Protein AF-A0A3D0MD39-F1 (afdb_monomer_lite)

pLDDT: mean 94.06, std 6.62, range [54.06, 98.25]

Secondary structure (DSSP, 8-state):
-HHHHHHHHHTTTEEEETTEEEE-GGGS--S-EEETTEEE---HHHHHHHHHHSHHHHHHHHHHHHHHHT-S---HHHHHHHHHHHHHTTT-HHHHHHHHHHSTTTTSTTTTTTS--

Foldseek 3Di:
DQQVVLLVLQAFQWDDDPHHIDGDPVRHDQDWGAHPNDIDSHHNVNNVVVLLPDLVNLLVVLLVVCCQAFNPDDDSVNSSVLSVQCVVVVNDPVSSVVCSCPDPSSVDPVGPPHHHD

Radius of gyration: 18.54 Å; chains: 1; bounding box: 41×30×44 Å

Structure (mmCIF, N/CA/C/O backbone):
data_AF-A0A3D0MD39-F1
#
_entry.id   AF-A0A3D0MD39-F1
#
loop_
_atom_site.group_PDB
_atom_site.id
_atom_site.type_symbol
_atom_site.label_atom_id
_atom_site.label_alt_id
_atom_site.label_comp_id
_atom_site.label_asym_id
_atom_site.label_entity_id
_atom_site.label_seq_id
_atom_site.pdbx_PDB_ins_code
_atom_site.Cartn_x
_atom_site.Cartn_y
_atom_site.Cartn_z
_atom_site.occupancy
_atom_site.B_iso_or_equiv
_atom_site.auth_seq_id
_atom_site.auth_comp_id
_atom_site.auth_asym_id
_atom_site.auth_atom_id
_atom_site.pdbx_PDB_model_num
ATOM 1 N N . GLU A 1 1 ? 5.298 0.950 18.409 1.00 81.25 1 GLU A N 1
ATOM 2 C CA . GLU A 1 1 ? 4.423 0.040 19.186 1.00 81.25 1 GLU A CA 1
ATOM 3 C C . GLU A 1 1 ? 3.005 0.592 19.262 1.00 81.25 1 GLU A C 1
ATOM 5 O O . GLU A 1 1 ? 2.078 -0.157 18.996 1.00 81.25 1 GLU A O 1
ATOM 10 N N . GLU A 1 2 ? 2.842 1.888 19.547 1.00 93.19 2 GLU A N 1
ATOM 11 C CA . GLU A 1 2 ? 1.539 2.570 19.594 1.00 93.19 2 GLU A CA 1
ATOM 12 C C . GLU A 1 2 ? 0.723 2.425 18.302 1.00 93.19 2 GLU A C 1
ATOM 14 O O . GLU A 1 2 ? -0.361 1.862 18.366 1.00 93.19 2 GLU A O 1
ATOM 19 N N . ASP A 1 3 ? 1.276 2.769 17.131 1.00 94.25 3 ASP A N 1
ATOM 20 C CA . ASP A 1 3 ? 0.554 2.636 15.850 1.00 94.25 3 ASP A CA 1
ATOM 21 C C . ASP A 1 3 ? 0.025 1.216 15.590 1.00 94.25 3 ASP A C 1
ATOM 23 O O . ASP A 1 3 ? -1.063 1.040 15.058 1.00 94.25 3 ASP A O 1
ATOM 27 N N . ILE A 1 4 ? 0.775 0.185 15.996 1.00 95.31 4 ILE A N 1
ATOM 28 C CA . ILE A 1 4 ? 0.360 -1.217 15.827 1.00 95.31 4 ILE A CA 1
ATOM 29 C C . ILE A 1 4 ? -0.855 -1.518 16.708 1.00 95.31 4 ILE A C 1
ATOM 31 O O . ILE A 1 4 ? -1.786 -2.192 16.272 1.00 95.31 4 ILE A O 1
ATOM 35 N N . ARG A 1 5 ? -0.852 -1.025 17.951 1.00 96.75 5 ARG A N 1
ATOM 36 C CA . ARG A 1 5 ? -1.966 -1.205 18.888 1.00 96.75 5 ARG A CA 1
ATOM 37 C C . ARG A 1 5 ? -3.199 -0.437 18.425 1.00 96.75 5 ARG A C 1
ATOM 39 O O . ARG A 1 5 ? -4.290 -0.991 18.450 1.00 96.75 5 ARG A O 1
ATOM 46 N N . GLU A 1 6 ? -3.023 0.803 17.992 1.00 97.56 6 GLU A N 1
ATOM 47 C CA . GLU A 1 6 ? -4.116 1.667 17.550 1.00 97.56 6 GLU A CA 1
ATOM 48 C C . GLU A 1 6 ? -4.738 1.165 16.241 1.00 97.56 6 GLU A C 1
ATOM 50 O O . GLU A 1 6 ? -5.961 1.096 16.139 1.00 97.56 6 GLU A O 1
ATOM 55 N N . ALA A 1 7 ? -3.926 0.670 15.302 1.00 96.75 7 ALA A N 1
ATOM 56 C CA . ALA A 1 7 ? -4.432 -0.051 14.137 1.00 96.75 7 ALA A CA 1
ATOM 57 C C . ALA A 1 7 ? -5.203 -1.317 14.542 1.00 96.75 7 ALA A C 1
ATOM 59 O O . ALA A 1 7 ? -6.304 -1.549 14.057 1.00 96.75 7 ALA A O 1
ATOM 60 N N . ALA A 1 8 ? -4.673 -2.121 15.472 1.00 97.31 8 ALA A N 1
ATOM 61 C CA . ALA A 1 8 ? -5.360 -3.328 15.935 1.00 97.31 8 ALA A CA 1
ATOM 62 C C . ALA A 1 8 ? -6.720 -3.020 16.584 1.00 97.31 8 ALA A C 1
ATOM 64 O O . ALA A 1 8 ? -7.667 -3.771 16.368 1.00 97.31 8 ALA A O 1
ATOM 65 N N . ARG A 1 9 ? -6.836 -1.910 17.329 1.00 97.88 9 ARG A N 1
ATOM 66 C CA . ARG A 1 9 ? -8.120 -1.423 17.862 1.00 97.88 9 ARG A CA 1
ATOM 67 C C . ARG A 1 9 ? -9.100 -1.109 16.732 1.00 97.88 9 ARG A C 1
ATOM 69 O O . ARG A 1 9 ? -10.254 -1.505 16.818 1.00 97.88 9 ARG A O 1
ATOM 76 N N . ALA A 1 10 ? -8.645 -0.472 15.658 1.00 97.81 10 ALA A N 1
ATOM 77 C CA . ALA A 1 10 ? -9.489 -0.147 14.507 1.00 97.81 10 ALA A CA 1
ATOM 78 C C . ALA A 1 10 ? -9.990 -1.388 13.737 1.00 97.81 10 ALA A C 1
ATOM 80 O O . ALA A 1 10 ? -11.080 -1.369 13.180 1.00 97.81 10 ALA A O 1
ATOM 81 N N . PHE A 1 11 ? -9.245 -2.497 13.753 1.00 97.31 11 PHE A N 1
ATOM 82 C CA . PHE A 1 11 ? -9.674 -3.762 13.136 1.00 97.31 11 PHE A CA 1
ATOM 83 C C . PHE A 1 11 ? -10.569 -4.633 14.029 1.00 97.31 11 PHE A C 1
ATOM 85 O O . PHE A 1 11 ? -10.999 -5.707 13.608 1.00 97.31 11 PHE A O 1
ATOM 92 N N . THR A 1 12 ? -10.856 -4.229 15.268 1.00 97.69 12 THR A N 1
ATOM 93 C CA . THR A 1 12 ? -11.813 -4.974 16.102 1.00 97.69 12 THR A CA 1
ATOM 94 C C . THR A 1 12 ? -13.202 -4.990 15.444 1.00 97.69 12 THR A C 1
ATOM 96 O O . THR A 1 12 ? -13.537 -4.111 14.656 1.00 97.69 12 THR A O 1
ATOM 99 N N . GLY A 1 13 ? -13.998 -6.034 15.678 1.00 96.12 13 GLY A N 1
ATOM 100 C CA . GLY A 1 13 ? -15.295 -6.219 15.012 1.00 96.12 13 GLY A CA 1
ATOM 101 C C . GLY A 1 13 ? -15.236 -6.777 13.581 1.00 96.12 13 GLY A C 1
ATOM 102 O O . GL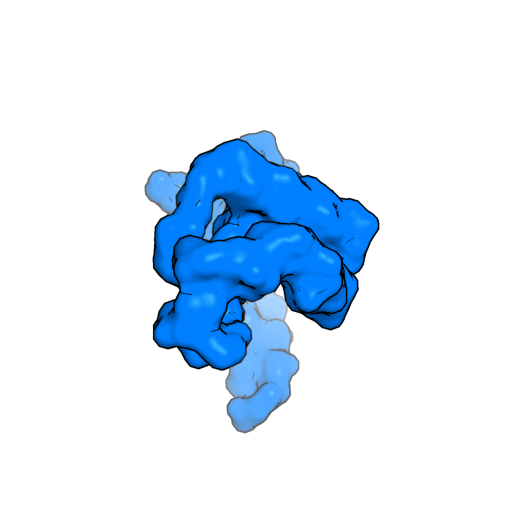Y A 1 13 ? -16.212 -7.396 13.152 1.00 96.12 13 GLY A O 1
ATOM 103 N N . TRP A 1 14 ? -14.109 -6.661 12.864 1.00 96.88 14 TRP A N 1
ATOM 104 C CA . TRP A 1 14 ? -13.930 -7.281 11.543 1.00 96.88 14 TRP A CA 1
ATOM 105 C C . TRP A 1 14 ? -13.891 -8.806 11.654 1.00 96.88 14 TRP A C 1
ATOM 107 O O . TRP A 1 14 ? -13.057 -9.374 12.359 1.00 96.88 14 TRP A O 1
ATOM 117 N N . ASN A 1 15 ? -14.787 -9.477 10.938 1.00 95.19 15 ASN A N 1
ATOM 118 C CA . ASN A 1 15 ? -14.937 -10.926 10.944 1.00 95.19 15 ASN A CA 1
ATOM 119 C C . ASN A 1 15 ? -15.357 -11.434 9.556 1.00 95.19 15 ASN A C 1
ATOM 121 O O . ASN A 1 15 ? -15.479 -10.677 8.592 1.00 95.19 15 ASN A O 1
ATOM 125 N N . PHE A 1 16 ? -15.578 -12.742 9.452 1.00 95.62 16 PHE A N 1
ATOM 126 C CA . PHE A 1 16 ? -16.139 -13.360 8.259 1.00 95.62 16 PHE A CA 1
ATOM 127 C C . PHE A 1 16 ? -17.132 -14.468 8.626 1.00 95.62 16 PHE A C 1
ATOM 129 O O . PHE A 1 16 ? -17.009 -15.107 9.675 1.00 95.62 16 PHE A O 1
ATOM 136 N N . VAL A 1 17 ? -18.101 -14.703 7.745 1.00 95.81 17 VAL A N 1
ATOM 137 C CA . VAL A 1 17 ? -18.986 -15.874 7.760 1.00 95.81 17 VAL A CA 1
ATOM 138 C C . VAL A 1 17 ? -18.811 -16.576 6.419 1.00 95.81 17 VAL A C 1
ATOM 140 O O . VAL A 1 17 ? -19.044 -15.987 5.368 1.00 95.81 17 VAL A O 1
ATOM 143 N N . ASP A 1 18 ? -18.343 -17.823 6.452 1.00 94.69 18 ASP A N 1
ATOM 144 C CA . ASP A 1 18 ? -17.892 -18.569 5.272 1.00 94.69 18 ASP A CA 1
ATOM 145 C C . ASP A 1 18 ? -16.805 -17.824 4.470 1.00 94.69 18 ASP A C 1
ATOM 147 O O . ASP A 1 18 ? -15.634 -17.863 4.847 1.00 94.69 18 ASP A O 1
ATOM 151 N N . LEU A 1 19 ? -17.175 -17.163 3.370 1.00 94.50 19 LEU A N 1
ATOM 152 C CA . LEU A 1 19 ? -16.283 -16.364 2.516 1.00 94.50 19 LEU A CA 1
ATOM 153 C C . LEU A 1 19 ? -16.688 -14.883 2.462 1.00 94.50 19 LEU A C 1
ATOM 155 O O . LEU A 1 19 ? -16.073 -14.111 1.728 1.00 94.50 19 LEU A O 1
ATOM 159 N N . GLU A 1 20 ? 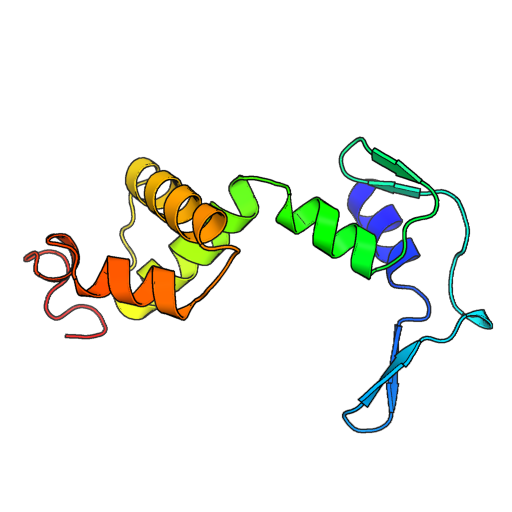-17.720 -14.488 3.207 1.00 95.69 20 GLU A N 1
ATOM 160 C CA . GLU A 1 20 ? -18.234 -13.123 3.220 1.00 95.69 20 GLU A CA 1
ATOM 161 C C . GLU A 1 20 ? -17.682 -12.354 4.416 1.00 95.69 20 GLU A C 1
ATOM 163 O O . GLU A 1 20 ? -17.670 -12.845 5.548 1.00 95.69 20 GLU A O 1
ATOM 168 N N . PHE A 1 21 ? -17.225 -11.131 4.157 1.00 95.06 21 PHE A N 1
ATOM 169 C CA . PHE A 1 21 ? -16.838 -10.198 5.205 1.00 95.06 21 PHE A CA 1
ATOM 170 C C . PHE A 1 21 ? -18.067 -9.764 6.008 1.00 95.06 21 PHE A C 1
ATOM 172 O O . PHE A 1 21 ? -19.109 -9.446 5.434 1.00 95.06 21 PHE A O 1
ATOM 179 N N . VAL A 1 22 ? -17.926 -9.713 7.333 1.00 95.94 22 VAL A N 1
ATOM 180 C CA . VAL A 1 22 ? -18.944 -9.171 8.236 1.00 95.94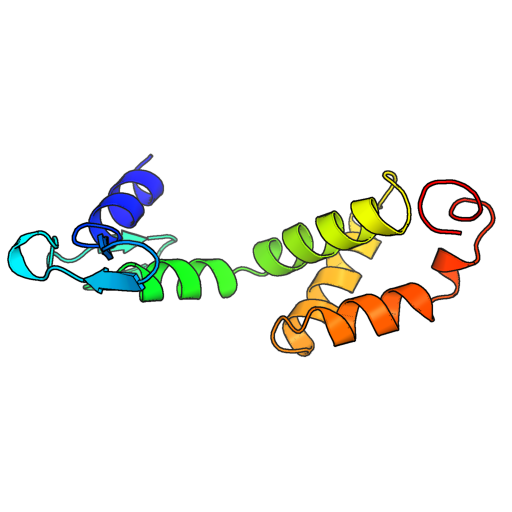 22 VAL A CA 1
ATOM 181 C C . VAL A 1 22 ? -18.302 -8.242 9.260 1.00 95.94 22 VAL A C 1
ATOM 183 O O . VAL A 1 22 ? -17.220 -8.518 9.782 1.00 95.94 22 VAL A O 1
ATOM 186 N N . PHE A 1 23 ? -19.002 -7.161 9.590 1.00 96.44 23 PHE A N 1
ATOM 187 C CA . PHE A 1 23 ? -18.602 -6.233 10.640 1.00 96.44 23 PHE A CA 1
ATOM 188 C C . PHE A 1 23 ? -19.548 -6.349 11.837 1.00 96.44 23 PHE A C 1
ATOM 190 O O . PHE A 1 23 ? -20.768 -6.301 11.677 1.00 96.44 23 PHE A O 1
ATOM 197 N N . ASN A 1 24 ? -18.986 -6.539 13.031 1.00 95.75 24 ASN A N 1
ATOM 198 C CA . ASN A 1 24 ? -19.731 -6.607 14.284 1.00 95.75 24 ASN A CA 1
ATOM 199 C C . ASN A 1 24 ? -19.440 -5.374 15.146 1.00 95.75 24 ASN A C 1
ATOM 201 O O . ASN A 1 24 ? -18.418 -5.328 15.834 1.00 95.75 24 ASN A O 1
ATOM 205 N N . GLU A 1 25 ? -20.371 -4.421 15.125 1.00 94.44 25 GLU A N 1
ATOM 206 C CA . GLU A 1 25 ? -20.308 -3.168 15.888 1.00 94.44 25 GLU A CA 1
ATOM 207 C C . GLU A 1 25 ? -20.136 -3.408 17.399 1.00 94.44 25 GLU A C 1
ATOM 209 O O . GLU A 1 25 ? -19.286 -2.781 18.020 1.00 94.44 25 GLU A O 1
ATOM 214 N N . ASP A 1 26 ? -20.831 -4.390 17.991 1.00 95.50 26 ASP A N 1
ATOM 215 C CA . ASP A 1 26 ? -20.743 -4.680 19.436 1.00 95.50 26 ASP A CA 1
ATOM 216 C C . ASP A 1 26 ? -19.348 -5.175 19.875 1.00 95.50 26 ASP A C 1
ATOM 218 O O . ASP A 1 26 ? -19.030 -5.205 21.067 1.00 95.50 26 ASP A O 1
ATOM 222 N N . GLN A 1 27 ? -18.526 -5.628 18.924 1.00 95.44 27 GLN A N 1
ATOM 223 C CA . GLN A 1 27 ? -17.156 -6.095 19.152 1.00 95.44 27 GLN A CA 1
ATOM 224 C C . GLN A 1 27 ? -16.099 -5.084 18.700 1.00 95.44 27 GLN A C 1
ATOM 226 O O . GLN A 1 27 ? -14.906 -5.370 18.839 1.00 95.44 27 GLN A O 1
ATOM 231 N N . HIS A 1 28 ? -16.515 -3.947 18.145 1.00 97.44 28 HIS A N 1
ATOM 232 C CA . HIS A 1 28 ? -15.621 -2.897 17.691 1.00 97.44 28 HIS A CA 1
ATOM 233 C C . HIS A 1 28 ? -15.310 -1.903 18.820 1.00 97.44 28 HIS A C 1
ATOM 235 O O . HIS A 1 28 ? -16.139 -1.577 19.668 1.00 97.44 28 HIS A O 1
ATOM 241 N N . ASP A 1 29 ? -14.073 -1.422 18.849 1.00 97.19 29 ASP A N 1
ATOM 242 C CA . ASP A 1 29 ? -13.629 -0.336 19.712 1.00 97.19 29 ASP A CA 1
ATOM 243 C C . ASP A 1 29 ? -13.901 0.998 19.011 1.00 97.19 29 ASP A C 1
ATOM 245 O O . ASP A 1 29 ? -13.058 1.474 18.260 1.00 97.19 29 ASP A O 1
ATOM 249 N N . ASP A 1 30 ? -15.038 1.634 19.298 1.00 95.69 30 ASP A N 1
ATOM 250 C CA . ASP A 1 30 ? -15.405 2.977 18.800 1.00 95.69 30 ASP A CA 1
ATOM 251 C C . ASP A 1 30 ? -14.655 4.135 19.495 1.00 95.69 30 ASP A C 1
ATOM 253 O O . ASP A 1 30 ? -15.049 5.306 19.445 1.00 95.69 30 ASP A O 1
ATOM 257 N N . GLY A 1 31 ? -13.588 3.834 20.232 1.00 97.19 31 GLY A N 1
ATOM 258 C CA . GLY A 1 31 ? -12.769 4.848 20.871 1.00 97.19 31 GLY A CA 1
ATOM 259 C C . GLY A 1 31 ? -11.946 5.638 19.855 1.00 97.19 31 GLY A C 1
ATOM 260 O O . GLY A 1 31 ? -11.571 5.147 18.793 1.00 97.19 31 GLY A O 1
ATOM 261 N N . VAL A 1 32 ? -11.570 6.864 20.228 1.00 97.88 32 VAL A N 1
ATOM 262 C CA . VAL A 1 32 ? -10.594 7.656 19.467 1.00 97.88 32 VAL A CA 1
ATOM 263 C C . VAL A 1 32 ? -9.244 6.929 19.437 1.00 97.88 32 VAL A C 1
ATOM 265 O O . VAL A 1 32 ? -8.797 6.373 20.450 1.00 97.88 32 VAL A O 1
ATOM 268 N N . LYS A 1 33 ? -8.606 6.947 18.266 1.00 97.88 33 LYS A N 1
ATOM 269 C CA . LYS A 1 33 ? -7.344 6.278 17.957 1.00 97.88 33 LYS A CA 1
ATOM 270 C C . LYS A 1 33 ? -6.359 7.268 17.353 1.00 97.88 33 LYS A C 1
ATOM 272 O O . LYS A 1 33 ? -6.768 8.214 16.676 1.00 97.88 33 LYS A O 1
ATOM 277 N N . THR A 1 34 ? -5.068 7.054 17.595 1.00 98.06 34 THR A N 1
ATOM 278 C CA . THR A 1 34 ? -3.991 7.819 16.945 1.00 98.06 34 THR A CA 1
ATOM 279 C C . THR A 1 34 ? -3.134 6.884 16.109 1.00 98.06 34 THR A C 1
ATOM 281 O O . THR A 1 34 ? -2.534 5.959 16.641 1.00 98.06 34 THR A O 1
ATOM 284 N N . PHE A 1 35 ? -3.066 7.126 14.805 1.00 98.00 35 PHE A N 1
ATOM 285 C CA . PHE A 1 35 ? -2.342 6.276 13.868 1.00 98.00 35 PHE A CA 1
ATOM 286 C C . PHE A 1 35 ? -1.599 7.120 12.833 1.00 98.00 35 PHE A C 1
ATOM 288 O O . PHE A 1 35 ? -2.184 7.996 12.193 1.00 98.00 35 PHE A O 1
ATOM 295 N N . LEU A 1 36 ? -0.290 6.889 12.699 1.00 96.38 36 LEU A N 1
ATOM 296 C CA . LEU A 1 36 ? 0.616 7.589 11.780 1.00 96.38 36 LEU A CA 1
ATOM 297 C C . LEU A 1 36 ? 0.475 9.123 11.836 1.00 96.38 36 LEU A C 1
ATOM 299 O O . LEU A 1 36 ? 0.477 9.816 10.819 1.00 96.38 36 LEU A O 1
ATOM 303 N N . GLY A 1 37 ? 0.347 9.662 13.054 1.00 95.44 37 GLY A N 1
ATOM 304 C CA . GLY A 1 37 ? 0.238 11.102 13.313 1.00 95.44 37 GLY A CA 1
ATOM 305 C C . GLY A 1 37 ? -1.145 11.710 13.058 1.00 95.44 37 GLY A C 1
ATOM 306 O O . GLY A 1 37 ? -1.305 12.923 13.203 1.00 95.44 37 GLY A O 1
ATOM 307 N N . ARG A 1 38 ? -2.147 10.899 12.704 1.00 96.88 38 ARG A N 1
ATOM 308 C CA . ARG A 1 38 ? -3.557 11.302 12.614 1.00 96.88 38 ARG A CA 1
ATOM 309 C C . ARG A 1 38 ? -4.323 10.812 13.833 1.00 96.88 38 ARG A C 1
ATOM 311 O O . ARG A 1 38 ? -4.019 9.745 14.352 1.00 96.88 38 ARG A O 1
ATOM 318 N N . THR A 1 39 ? -5.341 11.557 14.252 1.00 97.88 39 THR A N 1
ATOM 319 C CA . THR A 1 39 ? -6.197 11.186 15.385 1.00 97.88 39 THR A CA 1
ATOM 320 C C . THR A 1 39 ? -7.663 11.317 14.994 1.00 97.88 39 THR A C 1
ATOM 322 O O . THR A 1 39 ? -8.068 12.351 14.463 1.00 97.88 39 THR A O 1
ATOM 325 N N . GLY A 1 40 ? -8.455 10.285 15.271 1.00 97.31 40 GLY A N 1
ATOM 326 C CA . GLY A 1 40 ? -9.869 10.202 14.906 1.00 97.31 40 GLY A CA 1
ATOM 327 C C . GLY A 1 40 ? -10.518 8.938 15.461 1.00 97.31 40 GLY A C 1
ATOM 328 O O . GLY A 1 40 ? -9.835 8.092 16.034 1.00 97.31 40 GLY A O 1
ATOM 329 N N . ASN A 1 41 ? -11.838 8.806 15.331 1.00 97.44 41 ASN A N 1
ATOM 330 C CA . ASN A 1 41 ? -12.492 7.521 15.580 1.00 97.44 41 ASN A CA 1
ATOM 331 C C . ASN A 1 41 ? -12.355 6.647 14.329 1.00 97.44 41 ASN A C 1
ATOM 333 O O . ASN A 1 41 ? -13.274 6.601 13.524 1.00 97.44 41 ASN A O 1
ATOM 337 N N . PHE A 1 42 ? -11.168 6.068 14.143 1.00 97.81 42 PHE A N 1
ATOM 338 C CA . PHE A 1 42 ? -10.846 5.296 12.945 1.00 97.81 42 PHE A CA 1
ATOM 339 C C . PHE A 1 42 ? -11.367 3.865 13.028 1.00 97.81 42 PHE A C 1
ATOM 341 O O . PHE A 1 42 ? -11.201 3.217 14.068 1.00 97.81 42 PHE A O 1
ATOM 348 N N . ASP A 1 43 ? -11.900 3.360 11.924 1.00 96.56 43 ASP A N 1
ATOM 349 C CA . ASP A 1 43 ? -12.141 1.935 11.707 1.00 96.56 43 ASP A CA 1
ATOM 350 C C . ASP A 1 43 ? -11.020 1.289 10.864 1.00 96.56 43 ASP A C 1
ATOM 352 O O . ASP A 1 43 ? -9.975 1.890 10.591 1.00 96.56 43 ASP A O 1
ATOM 356 N N . GLY A 1 44 ? -11.183 0.015 10.507 1.00 96.25 44 GLY A N 1
ATOM 357 C CA . GLY A 1 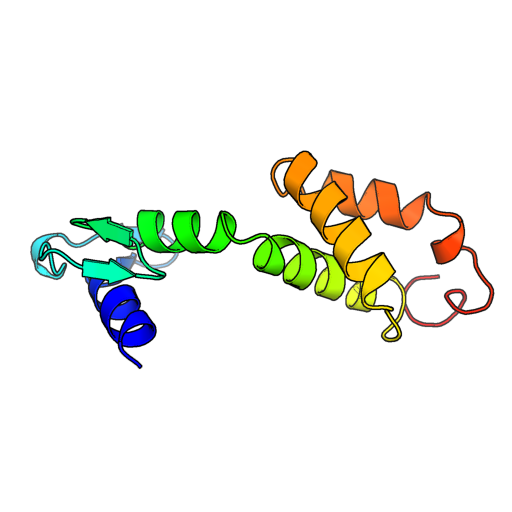44 ? -10.182 -0.701 9.720 1.00 96.25 44 GLY A CA 1
ATOM 358 C C . GLY A 1 44 ? -10.020 -0.169 8.289 1.00 96.25 44 GLY A C 1
ATOM 359 O O . GLY A 1 44 ? -8.915 -0.257 7.751 1.00 96.25 44 GLY A O 1
ATOM 360 N N . GLU A 1 45 ? -11.067 0.400 7.682 1.00 96.62 45 GLU A N 1
ATOM 361 C CA . GLU A 1 45 ? -10.997 0.997 6.341 1.00 96.62 45 GLU A CA 1
ATOM 362 C C . GLU A 1 45 ? -10.170 2.286 6.407 1.00 96.62 45 GLU A C 1
ATOM 364 O O . GLU A 1 45 ? -9.216 2.435 5.641 1.00 96.62 45 GLU A O 1
ATOM 369 N N . ASP A 1 46 ? -10.405 3.129 7.419 1.00 97.69 46 ASP A N 1
ATOM 370 C CA . ASP A 1 46 ? -9.614 4.340 7.665 1.00 97.69 46 ASP A CA 1
ATOM 371 C C . ASP A 1 46 ? -8.117 4.034 7.841 1.00 97.69 46 ASP A C 1
ATOM 373 O O . ASP A 1 46 ? -7.252 4.749 7.328 1.00 97.69 46 ASP A O 1
ATOM 377 N N . ILE A 1 47 ? -7.772 2.961 8.566 1.00 97.75 47 ILE A N 1
ATOM 378 C CA . ILE A 1 47 ? -6.370 2.546 8.727 1.00 97.75 47 ILE A CA 1
ATOM 379 C C . ILE A 1 47 ? -5.755 2.156 7.382 1.00 97.75 47 ILE A C 1
ATOM 381 O O . ILE A 1 47 ? -4.609 2.533 7.107 1.00 97.75 47 ILE A O 1
ATOM 385 N N . ILE A 1 48 ? -6.488 1.413 6.548 1.00 96.94 48 ILE A N 1
ATOM 386 C CA . ILE A 1 48 ? -6.028 1.032 5.207 1.00 96.94 48 ILE A CA 1
ATOM 387 C C . ILE A 1 48 ? -5.811 2.287 4.363 1.00 96.94 48 ILE A C 1
ATOM 389 O O . ILE A 1 48 ? -4.741 2.426 3.768 1.00 96.94 48 ILE A O 1
ATOM 393 N N . ASP A 1 49 ? -6.748 3.229 4.374 1.00 97.19 49 ASP A N 1
ATOM 394 C CA . ASP A 1 49 ? -6.641 4.479 3.622 1.00 97.19 49 ASP A CA 1
ATOM 395 C C . ASP A 1 49 ? -5.432 5.308 4.066 1.00 97.19 49 ASP A C 1
ATOM 397 O O . ASP A 1 49 ? -4.623 5.726 3.233 1.00 97.19 49 ASP A O 1
ATOM 401 N N . ILE A 1 50 ? -5.208 5.464 5.375 1.00 97.62 50 ILE A N 1
ATOM 402 C CA . ILE A 1 50 ? -4.035 6.180 5.906 1.00 97.62 50 ILE A CA 1
ATOM 403 C C . ILE A 1 50 ? -2.722 5.503 5.473 1.00 97.62 50 ILE A C 1
ATOM 405 O O . ILE A 1 50 ? -1.737 6.194 5.178 1.00 97.62 50 ILE A O 1
ATOM 409 N N . ILE A 1 51 ? -2.681 4.167 5.410 1.00 97.06 51 ILE A N 1
ATOM 410 C CA . ILE A 1 51 ? -1.522 3.419 4.896 1.00 97.06 51 ILE A CA 1
ATOM 411 C C . ILE A 1 51 ? -1.346 3.669 3.395 1.00 97.06 51 ILE A C 1
ATOM 413 O O . ILE A 1 51 ? -0.231 3.955 2.948 1.00 97.06 51 ILE A O 1
ATOM 417 N N . MET A 1 52 ? -2.423 3.581 2.615 1.00 96.25 52 MET A N 1
ATOM 418 C CA . MET A 1 52 ? -2.429 3.823 1.169 1.00 96.25 52 MET A CA 1
ATOM 419 C C . MET A 1 52 ? -2.067 5.276 0.836 1.00 96.25 52 MET A C 1
ATOM 421 O O . MET A 1 52 ? -1.504 5.559 -0.224 1.00 96.25 52 MET A O 1
ATOM 425 N N . GLU A 1 53 ? -2.270 6.215 1.756 1.00 95.38 53 GLU A N 1
ATOM 426 C CA . GLU A 1 53 ? -1.813 7.591 1.607 1.00 95.38 53 GLU A CA 1
ATOM 427 C C . GLU A 1 53 ? -0.289 7.751 1.721 1.00 95.38 53 GLU A C 1
ATOM 429 O O . GLU A 1 53 ? 0.251 8.719 1.180 1.00 95.38 53 GLU A O 1
ATOM 434 N N . GLN A 1 54 ? 0.436 6.818 2.340 1.00 96.12 54 GLN A N 1
ATOM 435 C CA . GLN A 1 54 ? 1.891 6.923 2.452 1.00 96.12 54 GLN A CA 1
ATOM 436 C C . GLN A 1 54 ? 2.567 6.644 1.096 1.00 96.12 54 GLN A C 1
ATOM 438 O O . GLN A 1 54 ? 2.317 5.593 0.499 1.00 96.12 54 GLN A O 1
ATOM 443 N N . PRO A 1 55 ? 3.482 7.508 0.607 1.00 95.56 55 PRO A N 1
ATOM 444 C CA . PRO A 1 55 ? 4.196 7.265 -0.651 1.00 95.56 55 PRO A CA 1
ATOM 445 C C . PRO A 1 55 ? 4.932 5.919 -0.676 1.00 95.56 55 PRO A C 1
ATOM 447 O O . PRO A 1 55 ? 4.898 5.210 -1.679 1.00 95.56 55 PRO A O 1
ATOM 450 N N . VAL A 1 56 ? 5.515 5.526 0.464 1.00 96.94 56 VAL A N 1
ATOM 451 C CA . VAL A 1 56 ? 6.255 4.264 0.613 1.00 96.94 56 VAL A CA 1
ATOM 452 C C . VAL A 1 56 ? 5.395 3.026 0.331 1.00 96.94 56 VAL A C 1
ATOM 454 O O . VAL A 1 56 ? 5.928 2.001 -0.086 1.00 96.94 56 VAL A O 1
ATOM 457 N N . THR A 1 57 ? 4.072 3.103 0.506 1.00 97.50 57 THR A N 1
ATOM 458 C CA . THR A 1 57 ? 3.158 1.984 0.234 1.00 97.50 57 THR A CA 1
ATOM 459 C C . THR A 1 57 ? 3.115 1.672 -1.258 1.00 97.50 57 THR A C 1
ATOM 461 O O . THR A 1 57 ? 3.303 0.518 -1.651 1.00 97.50 57 THR A O 1
ATOM 464 N N . ALA A 1 58 ? 2.975 2.699 -2.103 1.00 97.81 58 ALA A N 1
ATOM 465 C CA . ALA A 1 58 ? 3.022 2.531 -3.552 1.00 97.81 58 ALA A CA 1
ATOM 466 C C . ALA A 1 58 ? 4.394 2.025 -4.017 1.00 97.81 58 ALA A C 1
ATOM 468 O O . ALA A 1 58 ? 4.465 1.082 -4.804 1.00 97.81 58 ALA A O 1
ATOM 469 N N . GLU A 1 59 ? 5.484 2.586 -3.485 1.00 98.25 59 GLU A N 1
ATOM 470 C CA . GLU A 1 59 ? 6.853 2.146 -3.792 1.00 98.25 59 GLU A CA 1
ATOM 471 C C . GLU A 1 59 ? 7.087 0.677 -3.414 1.00 98.25 59 GLU A C 1
ATOM 473 O O . GLU A 1 59 ? 7.707 -0.080 -4.165 1.00 98.25 59 GLU A O 1
ATOM 478 N N . TYR A 1 60 ? 6.591 0.251 -2.250 1.00 98.06 60 TYR A N 1
ATOM 479 C CA . TYR A 1 60 ? 6.746 -1.115 -1.762 1.00 98.06 60 TYR A CA 1
ATOM 480 C C . TYR A 1 60 ? 5.981 -2.121 -2.625 1.00 98.06 60 TYR A C 1
ATOM 482 O O . TYR A 1 60 ? 6.551 -3.138 -3.035 1.00 98.06 60 TYR A O 1
ATOM 490 N N . ILE A 1 61 ? 4.709 -1.842 -2.929 1.00 98.00 61 ILE A N 1
ATOM 491 C CA . ILE A 1 61 ? 3.874 -2.730 -3.749 1.00 98.00 61 ILE A CA 1
ATOM 492 C C . ILE A 1 61 ? 4.410 -2.783 -5.182 1.00 98.00 61 ILE A C 1
ATOM 494 O O . ILE A 1 61 ? 4.630 -3.877 -5.708 1.00 98.00 61 ILE A O 1
ATOM 498 N N . ALA A 1 62 ? 4.700 -1.629 -5.788 1.00 97.88 62 ALA A N 1
ATOM 499 C CA . ALA A 1 62 ? 5.229 -1.569 -7.145 1.00 97.88 62 ALA A CA 1
ATOM 500 C C . ALA A 1 62 ? 6.579 -2.290 -7.254 1.00 97.88 62 ALA A C 1
ATOM 502 O O . ALA A 1 62 ? 6.799 -3.078 -8.174 1.00 97.88 62 ALA A O 1
ATOM 503 N N . GLY A 1 63 ? 7.456 -2.108 -6.262 1.00 97.62 63 GLY A N 1
ATOM 504 C CA . GLY A 1 63 ? 8.722 -2.826 -6.189 1.00 97.62 63 GLY A CA 1
ATOM 505 C C . GLY A 1 63 ? 8.560 -4.335 -6.001 1.00 97.62 63 GLY A C 1
ATOM 506 O O . GLY A 1 63 ? 9.358 -5.100 -6.541 1.00 97.62 63 GLY A O 1
ATOM 507 N N . LYS A 1 64 ? 7.548 -4.805 -5.260 1.00 97.44 64 LYS A N 1
ATOM 508 C CA . LYS A 1 64 ? 7.245 -6.244 -5.168 1.00 97.44 64 LYS A CA 1
ATOM 509 C C . LYS A 1 64 ? 6.787 -6.816 -6.504 1.00 97.44 64 LYS A C 1
ATOM 511 O O . LYS A 1 64 ? 7.282 -7.868 -6.898 1.00 97.44 64 LYS A O 1
ATOM 516 N N . LEU A 1 65 ? 5.874 -6.131 -7.190 1.00 96.81 65 LEU A N 1
ATOM 517 C CA . LEU A 1 65 ? 5.369 -6.567 -8.493 1.00 96.81 65 LEU A CA 1
ATOM 518 C C . LEU A 1 65 ? 6.495 -6.601 -9.528 1.00 96.81 65 LEU A C 1
ATOM 520 O O . LEU A 1 65 ? 6.668 -7.609 -10.206 1.00 96.81 65 LEU A O 1
ATOM 524 N N . TYR A 1 66 ? 7.324 -5.557 -9.586 1.00 96.06 66 TYR A N 1
ATOM 525 C CA . TYR A 1 66 ? 8.489 -5.543 -10.468 1.00 96.06 66 TYR A CA 1
ATOM 526 C C . TYR A 1 66 ? 9.425 -6.724 -10.188 1.00 96.06 66 TYR A C 1
ATOM 528 O O . TYR A 1 66 ? 9.797 -7.434 -11.118 1.00 96.06 66 TYR A O 1
ATOM 536 N N . ARG A 1 67 ? 9.773 -6.985 -8.920 1.00 95.00 67 ARG A N 1
ATOM 537 C CA . ARG A 1 67 ? 10.664 -8.108 -8.582 1.00 95.00 67 ARG A CA 1
ATOM 538 C C . ARG A 1 67 ? 10.078 -9.461 -8.950 1.00 95.00 67 ARG A C 1
ATOM 540 O O . ARG A 1 67 ? 10.792 -10.326 -9.436 1.00 95.00 67 ARG A O 1
ATOM 547 N N . PHE A 1 68 ? 8.772 -9.618 -8.769 1.00 93.94 68 PHE A N 1
ATOM 548 C CA . PHE A 1 68 ? 8.081 -10.849 -9.117 1.00 93.94 68 PHE A CA 1
ATOM 549 C C . PHE A 1 68 ? 8.071 -11.120 -10.631 1.00 93.94 68 PHE A C 1
ATOM 551 O O . PHE A 1 68 ? 8.274 -12.258 -11.048 1.00 93.94 68 PHE A O 1
ATOM 558 N N . PHE A 1 69 ? 7.839 -10.090 -11.453 1.00 92.00 69 PHE A N 1
ATOM 559 C CA . PHE A 1 69 ? 7.672 -10.255 -12.902 1.00 92.00 69 PHE A CA 1
ATOM 560 C C . PHE A 1 69 ? 8.949 -10.026 -13.725 1.00 92.00 69 PHE A C 1
ATOM 562 O O . PHE A 1 69 ? 9.045 -10.541 -14.837 1.00 92.00 69 PHE A O 1
ATOM 569 N N . VAL A 1 70 ? 9.916 -9.257 -13.220 1.00 92.62 70 VAL A N 1
ATOM 570 C CA . VAL A 1 70 ? 11.081 -8.794 -13.991 1.00 92.62 70 VAL A CA 1
ATOM 571 C C . VAL A 1 70 ? 12.381 -9.379 -13.444 1.00 92.62 70 VAL A C 1
ATOM 573 O O . VAL A 1 70 ? 12.970 -10.246 -14.089 1.00 92.62 70 VAL A O 1
ATOM 576 N N . ARG A 1 71 ? 12.844 -8.898 -12.281 1.00 92.81 71 ARG A N 1
ATOM 577 C CA . ARG A 1 71 ? 14.079 -9.341 -11.607 1.00 92.81 71 ARG A CA 1
ATOM 578 C C . ARG A 1 71 ? 14.164 -8.837 -10.168 1.00 92.81 71 ARG A C 1
ATOM 580 O O . ARG A 1 71 ? 13.680 -7.749 -9.869 1.00 92.81 71 ARG A O 1
ATOM 587 N N . ASP A 1 72 ? 14.881 -9.568 -9.320 1.00 91.94 72 ASP A N 1
ATOM 588 C CA . ASP A 1 72 ? 15.103 -9.197 -7.914 1.00 91.94 72 ASP A CA 1
ATOM 589 C C . ASP A 1 72 ? 15.848 -7.861 -7.726 1.00 91.94 72 ASP A C 1
ATOM 591 O O . ASP A 1 72 ? 15.543 -7.102 -6.797 1.00 91.94 72 ASP A O 1
ATOM 595 N N . ASP A 1 73 ? 16.819 -7.567 -8.601 1.00 92.56 73 ASP A N 1
ATOM 596 C CA . ASP A 1 73 ? 17.614 -6.339 -8.530 1.00 92.56 73 ASP A CA 1
ATOM 597 C C . ASP A 1 73 ? 16.809 -5.122 -9.001 1.00 92.56 73 ASP A C 1
ATOM 599 O O . ASP A 1 73 ? 16.510 -4.946 -10.189 1.00 92.56 73 ASP A O 1
ATOM 603 N N . LEU A 1 74 ? 16.471 -4.266 -8.041 1.00 94.06 74 LEU A N 1
ATOM 604 C CA . LEU A 1 74 ? 15.693 -3.055 -8.243 1.00 94.06 74 LEU A CA 1
ATOM 605 C C . LEU A 1 74 ? 16.327 -1.917 -7.446 1.00 94.06 74 LEU A C 1
ATOM 607 O O . LEU A 1 74 ? 16.372 -1.959 -6.214 1.00 94.06 74 LEU A O 1
ATOM 611 N N . SER A 1 75 ? 16.791 -0.889 -8.157 1.00 95.56 75 SER A N 1
ATOM 612 C CA . SER A 1 75 ? 17.353 0.308 -7.536 1.00 95.56 75 SER A CA 1
ATOM 613 C C . SER A 1 75 ? 16.277 1.100 -6.788 1.00 95.56 75 SER A C 1
ATOM 615 O O . SER A 1 75 ? 15.107 1.105 -7.171 1.00 95.56 75 SER A O 1
ATOM 617 N N . SER A 1 76 ? 16.674 1.821 -5.736 1.00 95.94 76 SER A N 1
ATOM 618 C CA . SER A 1 76 ? 15.755 2.682 -4.979 1.00 95.94 76 SER A CA 1
ATOM 619 C C . SER A 1 76 ? 15.126 3.776 -5.846 1.00 95.94 76 SER A C 1
ATOM 621 O O . SER A 1 76 ? 13.953 4.089 -5.670 1.00 95.94 76 SER A O 1
ATOM 623 N N . ALA A 1 77 ? 15.879 4.316 -6.811 1.00 96.75 77 ALA A N 1
ATOM 624 C CA . ALA A 1 77 ? 15.380 5.308 -7.759 1.00 96.75 77 ALA A CA 1
ATOM 625 C C . ALA A 1 77 ? 14.254 4.736 -8.633 1.00 96.75 77 ALA A C 1
ATOM 627 O O . ALA A 1 77 ? 13.169 5.309 -8.673 1.00 96.75 77 ALA A O 1
ATOM 628 N N . LEU A 1 78 ? 14.471 3.568 -9.251 1.00 95.06 78 LEU A N 1
ATOM 629 C CA . LEU A 1 78 ? 13.446 2.929 -10.078 1.00 95.06 78 LEU A CA 1
ATOM 630 C C . LEU A 1 78 ? 12.244 2.476 -9.235 1.00 95.06 78 LEU A C 1
ATOM 632 O O . LEU A 1 78 ? 11.108 2.594 -9.678 1.00 95.06 78 LEU A O 1
ATOM 636 N N . GLN A 1 79 ? 12.463 2.009 -8.002 1.00 97.50 79 GLN A N 1
ATOM 637 C CA . GLN A 1 79 ? 11.367 1.675 -7.089 1.00 97.50 79 GLN A CA 1
ATOM 638 C C . GLN A 1 79 ? 10.491 2.898 -6.775 1.00 97.50 79 GLN A C 1
ATOM 640 O O . GLN A 1 79 ? 9.265 2.778 -6.772 1.00 97.50 79 GLN A O 1
ATOM 645 N N . SER A 1 80 ? 11.104 4.063 -6.546 1.00 97.81 80 SER A N 1
ATOM 646 C CA . SER A 1 80 ? 10.370 5.310 -6.317 1.00 97.81 80 SER A CA 1
ATOM 647 C C . SER A 1 80 ? 9.615 5.760 -7.572 1.00 97.81 80 SER A C 1
ATOM 649 O O . SER A 1 80 ? 8.427 6.069 -7.496 1.00 97.81 80 SER A O 1
ATOM 651 N N . GLU A 1 81 ? 10.242 5.688 -8.752 1.00 96.81 81 GLU A N 1
ATOM 652 C CA . GLU A 1 81 ? 9.591 5.991 -10.038 1.00 96.81 81 GLU A CA 1
ATOM 653 C C . GLU A 1 81 ? 8.363 5.104 -10.289 1.00 96.81 81 GLU A C 1
ATOM 655 O O . GLU A 1 81 ? 7.286 5.607 -10.613 1.00 96.81 81 GLU A O 1
ATOM 660 N N . LEU A 1 82 ? 8.494 3.790 -10.086 1.00 97.19 82 LEU A N 1
ATOM 661 C CA . LEU A 1 82 ? 7.382 2.848 -10.228 1.00 97.19 82 LEU A CA 1
ATOM 662 C C . LEU A 1 82 ? 6.286 3.094 -9.184 1.00 97.19 82 LEU A C 1
ATOM 664 O O . LEU A 1 82 ? 5.107 2.974 -9.509 1.00 97.19 82 LEU A O 1
ATOM 668 N N . GLY A 1 83 ? 6.653 3.477 -7.958 1.00 97.88 83 GLY A N 1
ATOM 669 C CA . GLY A 1 83 ? 5.698 3.881 -6.928 1.00 97.88 83 GLY A CA 1
ATOM 670 C C . GLY A 1 83 ? 4.879 5.105 -7.338 1.00 97.88 83 GLY A C 1
ATOM 671 O O . GLY A 1 83 ? 3.658 5.101 -7.188 1.00 97.88 83 GLY A O 1
ATOM 672 N N . VAL A 1 84 ? 5.517 6.123 -7.925 1.00 97.62 84 VAL A N 1
ATOM 673 C CA . VAL A 1 84 ? 4.826 7.311 -8.456 1.00 97.62 84 VAL A CA 1
ATOM 674 C C . VAL A 1 84 ? 3.875 6.935 -9.592 1.00 97.62 84 VAL A C 1
ATOM 676 O O . VAL A 1 84 ? 2.727 7.377 -9.586 1.00 97.62 84 VAL A O 1
ATOM 679 N N . VAL A 1 85 ? 4.315 6.100 -10.540 1.00 96.69 85 VAL A N 1
ATOM 680 C CA . VAL A 1 85 ? 3.453 5.603 -11.629 1.00 96.69 85 VAL A CA 1
ATOM 681 C C . VAL A 1 85 ? 2.238 4.874 -11.063 1.00 96.69 85 VAL A C 1
ATOM 683 O O . VAL A 1 85 ? 1.111 5.172 -11.450 1.00 96.69 85 VAL A O 1
ATOM 686 N N . PHE A 1 86 ? 2.458 3.954 -10.125 1.00 97.81 86 PHE A N 1
ATOM 687 C CA . PHE A 1 86 ? 1.397 3.132 -9.557 1.00 97.81 86 PHE A CA 1
ATOM 688 C C . PHE A 1 86 ? 0.375 3.961 -8.778 1.00 97.81 86 PHE A C 1
ATOM 690 O O . PHE A 1 86 ? -0.829 3.782 -8.941 1.00 97.81 86 PHE A O 1
ATOM 697 N N . ARG A 1 87 ? 0.847 4.923 -7.980 1.00 96.75 87 ARG A N 1
ATOM 698 C CA . ARG A 1 87 ? -0.021 5.820 -7.217 1.00 96.75 87 ARG A CA 1
ATOM 699 C C . ARG A 1 87 ? -0.829 6.757 -8.114 1.00 96.75 87 ARG A C 1
ATOM 701 O O . ARG A 1 87 ? -2.001 6.969 -7.846 1.00 96.75 87 ARG A O 1
ATOM 708 N N . ASN A 1 88 ? -0.222 7.305 -9.170 1.00 96.94 88 ASN A N 1
ATOM 709 C CA . ASN A 1 88 ? -0.919 8.175 -10.127 1.00 96.94 88 ASN A CA 1
ATOM 710 C C . ASN A 1 88 ? -1.955 7.424 -10.973 1.00 96.94 88 ASN A C 1
ATOM 712 O O . ASN A 1 88 ? -2.828 8.052 -11.563 1.00 96.94 88 ASN A O 1
ATOM 716 N N . ALA A 1 89 ? -1.831 6.100 -11.055 1.00 96.50 89 ALA A N 1
ATOM 717 C CA . ALA A 1 89 ? -2.810 5.216 -11.666 1.00 96.50 89 ALA A CA 1
ATOM 718 C C . ALA A 1 89 ? -3.853 4.709 -10.652 1.00 96.50 89 ALA A C 1
ATOM 720 O O . ALA A 1 89 ? -4.460 3.672 -10.892 1.00 96.50 89 ALA A O 1
ATOM 721 N N . ASP A 1 90 ? -4.019 5.382 -9.508 1.00 95.94 90 ASP A N 1
ATOM 722 C CA . ASP A 1 90 ? -4.953 5.001 -8.440 1.00 95.94 90 ASP A CA 1
ATOM 723 C C . ASP A 1 90 ? -4.798 3.537 -7.996 1.00 95.94 90 ASP A C 1
ATOM 725 O O . ASP A 1 90 ? -5.770 2.827 -7.751 1.00 95.94 90 ASP A O 1
ATOM 729 N N . TYR A 1 91 ? -3.545 3.078 -7.889 1.00 96.75 91 TYR A N 1
ATOM 730 C CA . TYR A 1 91 ? -3.196 1.707 -7.516 1.00 96.75 91 TYR A CA 1
ATOM 731 C C . TYR A 1 91 ? -3.714 0.629 -8.485 1.00 96.75 91 TYR A C 1
ATOM 733 O O . TYR A 1 91 ? -3.821 -0.542 -8.106 1.00 96.75 91 TYR A O 1
ATOM 741 N N . GLU A 1 92 ? -3.949 0.971 -9.759 1.00 97.31 92 GLU A N 1
ATOM 742 C CA . GLU A 1 92 ? -4.309 -0.035 -10.755 1.00 97.31 92 GLU A CA 1
ATOM 743 C C . GLU A 1 92 ? -3.131 -0.919 -11.172 1.00 97.31 92 GLU A C 1
ATOM 745 O O . GLU A 1 92 ? -2.139 -0.475 -11.766 1.00 97.31 92 GLU A O 1
ATOM 750 N N . ILE A 1 93 ? -3.261 -2.219 -10.890 1.00 96.38 93 ILE A N 1
ATOM 751 C CA . ILE A 1 93 ? -2.204 -3.208 -11.140 1.00 96.38 93 ILE A CA 1
ATOM 752 C C . ILE A 1 93 ? -1.954 -3.331 -12.642 1.00 96.38 93 ILE A C 1
ATOM 754 O O . ILE A 1 93 ? -0.801 -3.401 -13.071 1.00 96.38 93 ILE A O 1
ATOM 758 N N . ALA A 1 94 ? -3.019 -3.331 -13.449 1.00 96.06 94 ALA A N 1
ATOM 759 C CA . ALA A 1 94 ? -2.904 -3.462 -14.897 1.00 96.06 94 ALA A CA 1
ATOM 760 C C . ALA A 1 94 ? -2.081 -2.316 -15.508 1.00 96.06 94 ALA A C 1
ATOM 762 O O . ALA A 1 94 ? -1.186 -2.572 -16.313 1.00 96.06 94 ALA A O 1
ATOM 763 N N . ALA A 1 95 ? -2.319 -1.078 -15.065 1.00 96.25 95 ALA A N 1
ATOM 764 C CA . ALA A 1 95 ? -1.614 0.105 -15.555 1.00 96.25 95 ALA A CA 1
ATOM 765 C C . ALA A 1 95 ? -0.114 0.075 -15.212 1.00 96.25 95 ALA A C 1
ATOM 767 O O . ALA A 1 95 ? 0.739 0.403 -16.048 1.00 96.25 95 ALA A O 1
ATOM 768 N N . LEU A 1 96 ? 0.230 -0.369 -13.998 1.00 96.62 96 LEU A N 1
ATOM 769 C CA . LEU A 1 96 ? 1.625 -0.555 -13.607 1.00 96.62 96 LEU A CA 1
ATOM 770 C C . LEU A 1 96 ? 2.303 -1.638 -14.456 1.00 96.62 96 LEU A C 1
ATOM 772 O O . LEU A 1 96 ? 3.394 -1.411 -14.981 1.00 96.62 96 LEU A O 1
ATOM 776 N N . LEU A 1 97 ? 1.671 -2.805 -14.601 1.00 95.19 97 LEU A N 1
ATOM 777 C CA . LEU A 1 97 ? 2.248 -3.920 -15.356 1.00 95.19 97 LEU A CA 1
ATOM 778 C C . LEU A 1 97 ? 2.416 -3.583 -16.839 1.00 95.19 97 LEU A C 1
ATOM 780 O O . LEU A 1 97 ? 3.451 -3.911 -17.415 1.00 95.19 97 LEU A O 1
ATOM 784 N N . GLU A 1 98 ? 1.459 -2.879 -17.445 1.00 95.25 98 GLU A N 1
ATOM 785 C CA . GLU A 1 98 ? 1.585 -2.381 -18.817 1.00 95.25 98 GLU A CA 1
ATOM 786 C C . GLU A 1 98 ? 2.803 -1.459 -18.958 1.00 95.25 98 GLU A C 1
ATOM 788 O O . GLU A 1 98 ? 3.641 -1.664 -19.840 1.00 95.25 98 GLU A O 1
ATOM 793 N N . THR A 1 99 ? 2.969 -0.506 -18.036 1.00 93.94 99 THR A N 1
ATOM 794 C CA . THR A 1 99 ? 4.128 0.399 -18.028 1.00 93.94 99 THR A CA 1
ATOM 795 C C . THR A 1 99 ? 5.444 -0.375 -17.921 1.00 93.94 99 THR A C 1
ATOM 797 O O . THR A 1 99 ?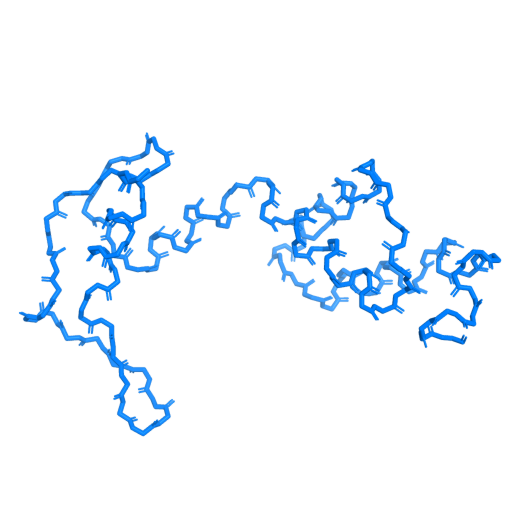 6.389 -0.109 -18.668 1.00 93.94 99 THR A O 1
ATOM 800 N N . VAL A 1 100 ? 5.510 -1.364 -17.025 1.00 94.12 100 VAL A N 1
ATOM 801 C CA . VAL A 1 100 ? 6.703 -2.196 -16.823 1.00 94.12 100 VAL A CA 1
ATOM 802 C C . VAL A 1 100 ? 7.013 -3.021 -18.074 1.00 94.12 100 VAL A C 1
ATOM 804 O O . VAL A 1 100 ? 8.145 -2.975 -18.560 1.00 94.12 100 VAL A O 1
ATOM 807 N N . PHE A 1 101 ? 6.032 -3.725 -18.640 1.00 92.94 101 PHE A N 1
ATOM 808 C CA . PHE A 1 101 ? 6.234 -4.625 -19.782 1.00 92.94 101 PHE A CA 1
ATOM 809 C C . PHE A 1 101 ? 6.487 -3.909 -21.108 1.00 92.94 101 PHE A C 1
ATOM 811 O O . PHE A 1 101 ? 7.042 -4.514 -22.028 1.00 92.94 101 PHE A O 1
ATOM 818 N N . LEU A 1 102 ? 6.127 -2.629 -21.214 1.00 92.56 102 LEU A N 1
ATOM 819 C CA . LEU A 1 102 ? 6.481 -1.772 -22.349 1.00 92.56 102 LEU A CA 1
ATOM 820 C C . LEU A 1 102 ? 7.802 -1.010 -22.139 1.00 92.56 102 LEU A C 1
ATOM 822 O O . LEU A 1 102 ? 8.320 -0.404 -23.080 1.00 92.56 102 LEU A O 1
ATOM 826 N N . SER A 1 103 ? 8.377 -1.039 -20.933 1.00 90.94 103 SER A N 1
ATOM 827 C CA . SER A 1 103 ? 9.609 -0.312 -20.618 1.00 90.94 103 SER A CA 1
ATOM 828 C C . SER A 1 103 ? 10.836 -0.909 -21.313 1.00 90.94 103 SER A C 1
ATOM 830 O O . SER A 1 103 ? 10.952 -2.117 -21.505 1.00 90.94 103 SER A O 1
ATOM 832 N N . ARG A 1 104 ? 11.828 -0.069 -21.632 1.00 88.25 104 ARG A N 1
ATOM 833 C CA . ARG A 1 104 ? 13.112 -0.539 -22.190 1.00 88.25 104 ARG A CA 1
ATOM 834 C C . ARG A 1 104 ? 13.877 -1.444 -21.223 1.00 88.25 104 ARG A C 1
ATOM 836 O O . ARG A 1 104 ? 14.621 -2.309 -21.676 1.00 88.25 104 ARG A O 1
ATOM 843 N N . ASP A 1 105 ? 13.710 -1.235 -19.920 1.00 87.75 105 ASP A N 1
ATOM 844 C CA . ASP A 1 105 ? 14.394 -2.010 -18.884 1.00 87.75 105 ASP A CA 1
ATOM 845 C C . ASP A 1 105 ? 13.934 -3.479 -18.873 1.00 87.75 105 ASP A C 1
ATOM 847 O O . ASP A 1 105 ? 14.775 -4.376 -18.782 1.00 87.75 105 ASP A O 1
ATOM 851 N N . PHE A 1 106 ? 12.646 -3.745 -19.114 1.00 87.00 106 PHE A N 1
ATOM 852 C CA . PHE A 1 106 ? 12.121 -5.109 -19.256 1.00 87.00 106 PHE A CA 1
ATOM 853 C C . PHE A 1 106 ? 12.784 -5.897 -20.404 1.00 87.00 106 PHE A C 1
ATOM 855 O O . PHE A 1 106 ? 12.953 -7.111 -20.326 1.00 87.00 106 PHE A O 1
ATOM 862 N N . TYR A 1 107 ? 13.238 -5.212 -21.460 1.00 85.75 107 TYR A N 1
ATOM 863 C CA . TYR A 1 107 ? 13.953 -5.817 -22.594 1.00 85.75 107 TYR A CA 1
ATOM 864 C C . TYR A 1 107 ? 15.484 -5.761 -22.456 1.00 85.75 107 TYR A C 1
ATOM 866 O O . TYR A 1 107 ? 16.194 -6.136 -23.393 1.00 85.75 107 TYR A O 1
ATOM 874 N N . SER A 1 108 ? 16.013 -5.278 -21.330 1.00 87.69 108 SER A N 1
ATOM 875 C CA . SER A 1 108 ? 17.456 -5.167 -21.105 1.00 87.69 108 SER A CA 1
ATOM 876 C C . SER A 1 108 ? 18.107 -6.531 -20.856 1.00 87.69 108 SER A C 1
ATOM 878 O O . SER A 1 108 ? 17.465 -7.469 -20.389 1.00 87.69 108 SER A O 1
ATOM 880 N N . GLN A 1 109 ? 19.416 -6.643 -21.110 1.00 84.12 109 GLN A N 1
ATOM 881 C CA . GLN A 1 109 ? 20.161 -7.883 -20.841 1.00 84.12 109 GLN A CA 1
ATOM 882 C C . GLN A 1 109 ? 20.098 -8.325 -19.375 1.00 84.12 109 GLN A C 1
ATOM 884 O O . GLN A 1 109 ? 20.194 -9.513 -19.103 1.00 84.12 109 GLN A O 1
ATOM 889 N N . ALA A 1 110 ? 19.930 -7.385 -18.444 1.00 82.88 110 ALA A N 1
ATOM 890 C CA . ALA A 1 110 ? 19.825 -7.690 -17.024 1.00 82.88 110 ALA A CA 1
ATOM 891 C C . ALA A 1 110 ? 18.447 -8.262 -16.621 1.00 82.88 110 ALA A C 1
ATOM 893 O O . ALA A 1 110 ? 18.311 -8.776 -15.514 1.00 82.88 110 ALA A O 1
ATOM 894 N N . SER A 1 111 ? 17.432 -8.179 -17.490 1.00 83.56 111 SER A N 1
ATOM 895 C CA . SER A 1 111 ? 16.064 -8.664 -17.221 1.00 83.56 111 SER A CA 1
ATOM 896 C C . SER A 1 111 ? 15.651 -9.863 -18.083 1.00 83.56 111 SER A C 1
ATOM 898 O O . SER A 1 111 ? 14.759 -10.616 -17.702 1.00 83.56 111 SER A O 1
ATOM 900 N N . VAL A 1 112 ? 16.276 -10.059 -19.249 1.00 79.94 112 VAL A N 1
ATOM 901 C CA . VAL A 1 112 ? 15.974 -11.187 -20.146 1.00 79.94 112 VAL A CA 1
ATOM 902 C C . VAL A 1 112 ? 16.438 -12.511 -19.527 1.00 79.94 112 VAL A C 1
ATOM 904 O O . VAL A 1 112 ? 17.606 -12.641 -19.168 1.00 79.94 112 VAL A O 1
ATOM 907 N N . GLY A 1 113 ? 15.554 -13.515 -19.473 1.00 74.62 113 GLY A N 1
ATOM 908 C CA . GLY A 1 113 ? 15.875 -14.856 -18.980 1.00 74.62 113 GLY A CA 1
ATOM 909 C C . GLY A 1 113 ? 15.886 -15.011 -17.457 1.00 74.62 113 GLY A C 1
ATOM 910 O O . GLY A 1 113 ? 16.269 -16.077 -16.980 1.00 74.62 113 GLY A O 1
ATOM 911 N N . THR A 1 114 ? 15.498 -13.981 -16.694 1.00 76.00 114 THR A N 1
ATOM 912 C CA . THR A 1 114 ? 15.568 -14.005 -15.221 1.00 76.00 114 THR A CA 1
ATOM 913 C C . THR A 1 114 ? 14.299 -14.585 -14.587 1.00 76.00 114 THR A C 1
ATOM 915 O O . THR A 1 114 ? 14.388 -15.534 -13.813 1.00 76.00 114 THR A O 1
ATOM 918 N N . HIS A 1 115 ? 13.116 -14.0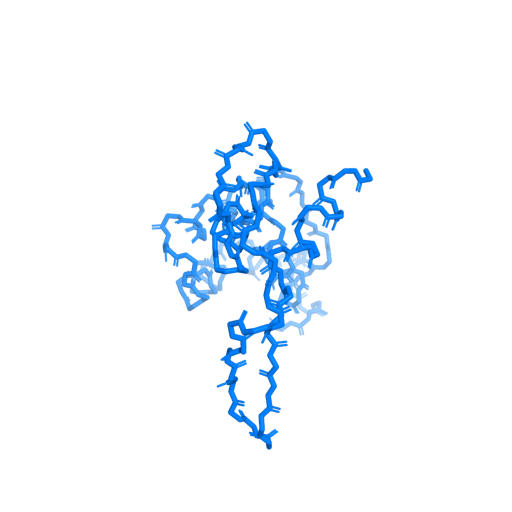53 -14.927 1.00 76.44 115 HIS A N 1
ATOM 919 C CA . HIS A 1 115 ? 11.824 -14.547 -14.419 1.00 76.44 115 HIS A CA 1
ATOM 920 C C . HIS A 1 115 ? 10.824 -14.790 -15.550 1.00 76.44 115 HIS A C 1
ATOM 922 O O . HIS A 1 115 ? 10.615 -15.930 -15.961 1.00 76.44 115 HIS A O 1
ATOM 928 N N . ILE A 1 116 ? 10.201 -13.723 -16.060 1.00 64.81 116 ILE A N 1
ATOM 929 C CA . ILE A 1 116 ? 9.208 -13.795 -17.135 1.00 64.81 116 ILE A CA 1
ATOM 930 C C . ILE A 1 116 ? 9.781 -13.077 -18.351 1.00 64.81 116 ILE A C 1
ATOM 932 O O . ILE A 1 116 ? 9.531 -11.892 -18.547 1.00 64.81 116 ILE A O 1
ATOM 936 N N . LYS A 1 117 ? 10.594 -13.817 -19.118 1.00 54.06 117 LYS A N 1
ATOM 937 C CA . LYS A 1 117 ? 10.856 -13.687 -20.562 1.00 54.06 117 LYS A CA 1
ATOM 938 C C . LYS A 1 117 ? 11.940 -14.662 -21.011 1.00 54.06 117 LYS A C 1
ATOM 940 O O . LYS A 1 117 ? 13.016 -14.655 -20.375 1.00 54.06 117 LYS A O 1
#

Sequence (117 aa):
EEDIREAARAFTGWNFVDLEFVFNEDQHDDGVKTFLGRTGNFDGEDIIDIIMEQPVTAEYIAGKLYRFFVRDDLSSALQSELGVVFRNADYEIAALLETVFLSRDFYSQASVGTHIK